Protein AF-Q2B0D6-F1 (afdb_monomer)

pLDDT: mean 76.91, std 17.43, range [38.09, 95.06]

Solvent-accessible surface area (backbone atoms only — not comparable to full-atom values): 7795 Å² total; per-residue (Å²): 135,72,40,29,20,39,58,92,59,74,46,76,55,55,22,33,75,78,46,76,46,78,56,98,91,40,51,38,30,35,32,33,37,69,88,46,102,44,78,48,76,42,52,53,88,41,54,42,80,56,52,73,69,58,50,53,51,52,54,52,52,51,52,52,52,52,52,52,52,50,51,52,53,54,49,52,55,50,53,54,50,52,50,52,53,52,59,53,66,76,56,80,86,76,94,70,90,69,83,75,69,76,82,82,85,76,85,82,79,84,51,76,71,58,46,62,69,50,44,62,62,52,49,70,73,57,76,122

Mean predicted aligned error: 11.98 Å

Radius of gyration: 21.97 Å; Cα contacts (8 Å, |Δi|>4): 108; chains: 1; bounding box: 49×28×62 Å

Foldseek 3Di:
DWWKAFVVVVRLFIWDFPDWDADPNWIKTWTQTQQDRDIDIDTPVRIDTDDPVNVVVSVVVVVVVVVVVVVVVVVVVVVVVVVVVVVQVVDDDDPDPDPCPPDDDDPPPDDVSNCVNCVVVVVVVVPD

Nearest PDB structures (foldseek):
  5dma-assembly1_A  TM=6.898E-01  e=2.573E-01  Geobacillus stearothermophilus
  7tb5-assembly1_A-2  TM=7.052E-01  e=7.129E-01  Pseudomonas aeruginosa
  7qfz-assembly1_A  TM=6.402E-01  e=1.554E+00  Escherichia fergusonii ATCC 35469
  9c5g-assembly1_A  TM=7.021E-01  e=2.510E+00  Rhizobium leguminosarum
  7tb6-assembly1_A-2  TM=6.888E-01  e=4.055E+00  Stenotrophomonas maltophilia

Secondary structure (DSSP, 8-state):
--EEEEGGGTT-S-EEEEEEEEETTEEEEEEEESSS--EEEEEGGGEEEPPHHHHHHHHHHHHHHHHHHHHHHHHHHHHHHHHHHHHHHSS------------------S-HHHHHHHHHHHHHTT--

Sequence (128 aa):
MDIVGRVSYNCDIMFRVIDIREEEGRKLAVLYGEDIRLIADAPYEDLIVINQSERMKMSRQYQSLEEQSYNLFRQDVSLLKQKQEYEATGAYSKPFNYFQIPGRVLHLDGDPSYLKNAFPYMRRSVSR

Structure (mmCIF, N/CA/C/O backbone):
data_AF-Q2B0D6-F1
#
_entry.id   AF-Q2B0D6-F1
#
loop_
_atom_site.group_PDB
_atom_site.id
_atom_site.type_symbol
_atom_site.label_atom_id
_atom_site.label_alt_id
_atom_site.label_comp_id
_atom_site.label_asym_id
_atom_site.label_entity_id
_atom_site.label_seq_id
_atom_site.pdbx_PDB_ins_code
_atom_site.Cartn_x
_atom_site.Cartn_y
_atom_site.Cartn_z
_atom_site.occupancy
_atom_site.B_iso_or_equiv
_atom_site.auth_seq_id
_atom_site.auth_comp_id
_atom_site.auth_asym_id
_atom_site.auth_atom_id
_atom_site.pdbx_PDB_model_num
ATOM 1 N N . MET A 1 1 ? -13.035 9.209 4.526 1.00 64.31 1 MET A N 1
ATOM 2 C CA . MET A 1 1 ? -12.883 7.757 4.734 1.00 64.31 1 MET A CA 1
ATOM 3 C C . MET A 1 1 ? -11.602 7.539 5.497 1.00 64.31 1 MET A C 1
ATOM 5 O O . MET A 1 1 ? -10.579 8.117 5.126 1.00 64.31 1 MET A O 1
ATOM 9 N N . ASP A 1 2 ? -11.696 6.771 6.570 1.00 82.81 2 ASP A N 1
ATOM 10 C CA . ASP A 1 2 ? -10.548 6.432 7.398 1.00 82.81 2 ASP A CA 1
ATOM 11 C C . ASP A 1 2 ? -9.720 5.358 6.695 1.00 82.81 2 ASP A C 1
ATOM 13 O O . ASP A 1 2 ? -10.264 4.446 6.071 1.00 82.81 2 ASP A O 1
ATOM 17 N N . ILE A 1 3 ? -8.400 5.525 6.747 1.00 90.81 3 ILE A N 1
ATOM 18 C CA . ILE A 1 3 ? -7.439 4.567 6.204 1.00 90.81 3 ILE A CA 1
ATOM 19 C C . ILE A 1 3 ? -6.857 3.813 7.384 1.00 90.81 3 ILE A C 1
ATOM 21 O O . ILE A 1 3 ? -6.464 4.428 8.378 1.00 90.81 3 ILE A O 1
ATOM 25 N N . VAL A 1 4 ? -6.805 2.496 7.263 1.00 93.69 4 VAL A N 1
ATOM 26 C CA . VAL A 1 4 ? -6.307 1.603 8.303 1.00 93.69 4 VAL A CA 1
ATOM 27 C C . VAL A 1 4 ? -5.112 0.805 7.799 1.00 93.69 4 VAL A C 1
ATOM 29 O O . VAL A 1 4 ? -4.987 0.537 6.605 1.00 93.69 4 VAL A O 1
ATOM 32 N N . GLY A 1 5 ? -4.226 0.446 8.718 1.00 93.62 5 GLY A N 1
ATOM 33 C CA . GLY A 1 5 ? -3.143 -0.507 8.503 1.00 93.62 5 GLY A CA 1
ATOM 34 C C . GLY A 1 5 ? -3.345 -1.735 9.382 1.00 93.62 5 GLY A C 1
ATOM 35 O O . GLY A 1 5 ? -4.040 -1.667 10.397 1.00 93.62 5 GLY A O 1
ATOM 36 N N . ARG A 1 6 ? -2.731 -2.852 8.991 1.00 95.06 6 ARG A N 1
ATOM 37 C CA . ARG A 1 6 ? -2.717 -4.081 9.790 1.00 95.06 6 ARG A CA 1
ATOM 38 C C . ARG A 1 6 ? -1.459 -4.145 10.640 1.00 95.06 6 ARG A C 1
ATOM 40 O O . ARG A 1 6 ? -0.352 -4.121 10.099 1.00 95.06 6 ARG A O 1
ATOM 47 N N . VAL A 1 7 ? -1.610 -4.266 11.953 1.00 93.94 7 VAL A N 1
ATOM 48 C CA . VAL A 1 7 ? -0.475 -4.333 12.887 1.00 93.94 7 VAL A CA 1
ATOM 49 C C . VAL A 1 7 ? 0.335 -5.611 12.667 1.00 93.94 7 VAL A C 1
ATOM 51 O O . VAL A 1 7 ? 1.563 -5.553 12.643 1.00 93.94 7 VAL A O 1
ATOM 54 N N . SER A 1 8 ? -0.334 -6.733 12.391 1.00 93.44 8 SER A N 1
ATOM 55 C CA . SER A 1 8 ? 0.298 -8.030 12.098 1.00 93.44 8 SER A CA 1
ATOM 56 C C . SER A 1 8 ? 1.224 -8.001 10.875 1.00 93.44 8 SER A C 1
ATOM 58 O O . SER A 1 8 ? 2.128 -8.825 10.775 1.00 93.44 8 SER A O 1
ATOM 60 N N . TYR A 1 9 ? 1.023 -7.037 9.971 1.00 91.12 9 TYR A N 1
ATOM 61 C CA . TYR A 1 9 ? 1.849 -6.804 8.779 1.00 91.12 9 TYR A CA 1
ATOM 62 C C . TYR A 1 9 ? 2.608 -5.477 8.857 1.00 91.12 9 TYR A C 1
ATOM 64 O O . TYR A 1 9 ? 3.006 -4.900 7.850 1.00 91.12 9 TYR A O 1
ATOM 72 N N . ASN A 1 10 ? 2.825 -4.972 10.073 1.00 90.25 10 ASN A N 1
ATOM 73 C CA . ASN A 1 10 ? 3.640 -3.790 10.322 1.00 90.25 10 ASN A CA 1
ATOM 74 C C . ASN A 1 10 ? 3.135 -2.514 9.611 1.00 90.25 10 ASN A C 1
ATOM 76 O O . ASN A 1 10 ? 3.915 -1.592 9.369 1.00 90.25 10 ASN A O 1
ATOM 80 N N . CYS A 1 11 ? 1.833 -2.467 9.299 1.00 89.56 11 CYS A N 1
ATOM 81 C CA . CYS A 1 11 ? 1.172 -1.412 8.526 1.00 89.56 11 CYS A CA 1
ATOM 82 C C . CYS A 1 11 ? 1.837 -1.146 7.169 1.00 89.56 11 CYS A C 1
ATOM 84 O O . CYS A 1 11 ? 1.913 -0.000 6.734 1.00 89.56 11 CYS A O 1
ATOM 86 N N . ASP A 1 12 ? 2.328 -2.195 6.512 1.00 87.19 12 ASP A N 1
ATOM 87 C CA . ASP A 1 12 ? 2.946 -2.120 5.191 1.00 87.19 12 ASP A CA 1
ATOM 88 C C . ASP A 1 12 ? 1.990 -1.563 4.124 1.00 87.19 12 ASP A C 1
ATOM 90 O O . ASP A 1 12 ? 2.375 -0.716 3.315 1.00 87.19 12 ASP A O 1
ATOM 94 N N . ILE A 1 13 ? 0.729 -1.988 4.156 1.00 89.62 13 ILE A N 1
ATOM 95 C CA . ILE A 1 13 ? -0.297 -1.647 3.175 1.00 89.62 13 ILE A CA 1
ATOM 96 C C . ILE A 1 13 ? -1.393 -0.806 3.834 1.00 89.62 13 ILE A C 1
ATOM 98 O O . ILE A 1 13 ? -1.880 -1.097 4.929 1.00 89.62 13 ILE A O 1
ATOM 102 N N . MET A 1 14 ? -1.807 0.240 3.120 1.00 92.00 14 MET A N 1
ATOM 103 C CA . MET A 1 14 ? -2.944 1.080 3.481 1.00 92.00 14 MET A CA 1
ATOM 104 C C . MET A 1 14 ? -4.240 0.480 2.933 1.00 92.00 14 MET A C 1
ATOM 106 O O . MET A 1 14 ? -4.344 0.203 1.736 1.00 92.00 14 MET A O 1
ATOM 110 N N . PHE A 1 15 ? -5.240 0.333 3.797 1.00 94.06 15 PHE A N 1
ATOM 111 C CA . PHE A 1 15 ? -6.540 -0.228 3.457 1.00 94.06 15 PHE A CA 1
ATOM 112 C C . PHE A 1 15 ? -7.688 0.743 3.749 1.00 94.06 15 PHE A C 1
ATOM 114 O O . PHE A 1 15 ? -7.646 1.535 4.692 1.00 94.06 15 PHE A O 1
ATOM 121 N N . ARG A 1 16 ? -8.762 0.614 2.972 1.00 92.88 16 ARG A N 1
ATOM 122 C CA . ARG A 1 16 ? -10.107 1.098 3.288 1.00 92.88 16 ARG A CA 1
ATOM 123 C C . ARG A 1 16 ? -10.932 -0.050 3.848 1.00 92.88 16 ARG A C 1
ATOM 125 O O . ARG A 1 16 ? -10.941 -1.140 3.282 1.00 92.88 16 ARG A O 1
ATOM 132 N N . VAL A 1 17 ? -11.662 0.207 4.926 1.00 93.44 17 VAL A N 1
ATOM 133 C CA . VAL A 1 17 ? -12.646 -0.752 5.441 1.00 93.44 17 VAL A CA 1
ATOM 134 C C . VAL A 1 17 ? -13.880 -0.702 4.543 1.00 93.44 17 VAL A C 1
ATOM 136 O O . VAL A 1 17 ? -14.472 0.365 4.379 1.00 93.44 17 VAL A O 1
ATOM 139 N N . ILE A 1 18 ? -14.242 -1.837 3.945 1.00 92.50 18 ILE A N 1
ATOM 140 C CA . ILE A 1 18 ? -15.412 -1.949 3.058 1.00 92.50 18 ILE A CA 1
ATOM 141 C C . ILE A 1 18 ? -16.607 -2.615 3.737 1.00 92.50 18 ILE A C 1
ATOM 143 O O . ILE A 1 18 ? -17.742 -2.331 3.367 1.00 92.50 18 ILE A O 1
ATOM 147 N N . ASP A 1 19 ? -16.361 -3.475 4.723 1.00 92.12 19 ASP A N 1
ATOM 148 C CA . ASP A 1 19 ? -17.399 -4.185 5.466 1.00 92.12 19 ASP A CA 1
ATOM 149 C C . ASP A 1 19 ? -16.866 -4.580 6.851 1.00 92.12 19 ASP A C 1
ATOM 151 O O . ASP A 1 19 ? -15.658 -4.764 7.026 1.00 92.12 19 ASP A O 1
ATOM 155 N N . ILE A 1 20 ? -17.751 -4.709 7.836 1.00 92.56 20 ILE A N 1
ATOM 156 C CA . ILE A 1 20 ? -17.425 -5.254 9.160 1.00 92.56 20 ILE A CA 1
ATOM 157 C C . ILE A 1 20 ? -18.512 -6.260 9.513 1.00 92.56 20 ILE A C 1
ATOM 159 O O . ILE A 1 20 ? -19.679 -5.908 9.669 1.00 92.56 20 ILE A O 1
ATOM 163 N N . ARG A 1 21 ? -18.101 -7.515 9.663 1.00 92.94 21 ARG A N 1
ATOM 164 C CA . ARG A 1 21 ? -18.954 -8.648 10.004 1.00 92.94 21 ARG A CA 1
ATOM 165 C C . ARG A 1 21 ? -18.747 -9.029 11.456 1.00 92.94 21 ARG A C 1
ATOM 167 O O . ARG A 1 21 ? -17.662 -8.853 12.008 1.00 92.94 21 ARG A O 1
ATOM 174 N N . GLU A 1 22 ? -19.788 -9.566 12.067 1.00 92.75 22 GLU A N 1
ATOM 175 C CA . GLU A 1 22 ? -19.738 -10.087 13.425 1.00 92.75 22 GLU A CA 1
ATOM 176 C C . GLU A 1 22 ? -20.079 -11.575 13.378 1.00 92.75 22 GLU A C 1
ATOM 178 O O . GLU A 1 22 ? -21.208 -11.950 13.067 1.00 92.75 22 GLU A O 1
ATOM 183 N N . GLU A 1 23 ? -19.084 -12.420 13.641 1.00 85.19 23 GLU A N 1
ATOM 184 C CA . GLU A 1 23 ? -19.233 -13.874 13.716 1.00 85.19 23 GLU A CA 1
ATOM 185 C C . GLU A 1 23 ? -18.819 -14.336 15.112 1.00 85.19 23 GLU A C 1
ATOM 187 O O . GLU A 1 23 ? -17.742 -13.993 15.597 1.00 85.19 23 GLU A O 1
ATOM 192 N N . GLU A 1 24 ? -19.703 -15.080 15.785 1.00 82.00 24 GLU A N 1
ATOM 193 C CA . GLU A 1 24 ? -19.445 -15.677 17.107 1.00 82.00 24 GLU A CA 1
ATOM 194 C C . GLU A 1 24 ? -18.925 -14.677 18.169 1.00 82.00 24 GLU A C 1
ATOM 196 O O . GLU A 1 24 ? -18.125 -15.015 19.040 1.00 82.00 24 GLU A O 1
ATOM 201 N N . GLY A 1 25 ? -19.375 -13.417 18.100 1.00 84.31 25 GLY A N 1
ATOM 202 C CA . GLY A 1 25 ? -18.965 -12.343 19.015 1.00 84.31 25 GLY A CA 1
ATOM 203 C C . GLY A 1 25 ? -17.605 -11.708 18.699 1.00 84.31 25 GLY A C 1
ATOM 204 O O . GLY A 1 25 ? -17.127 -10.875 19.471 1.00 84.31 25 GLY A O 1
ATOM 205 N N . ARG A 1 26 ? -16.973 -12.066 17.574 1.00 88.31 26 ARG A N 1
ATOM 206 C CA . ARG A 1 26 ? -15.749 -11.434 17.065 1.00 88.31 26 ARG A CA 1
ATOM 207 C C . ARG A 1 26 ? -16.058 -10.580 15.843 1.00 88.31 26 ARG A C 1
ATOM 209 O O . ARG A 1 26 ? -16.776 -10.994 14.936 1.00 88.31 26 ARG A O 1
ATOM 216 N N . LYS A 1 27 ? -15.477 -9.380 15.810 1.00 92.69 27 LYS A N 1
ATOM 217 C CA . LYS A 1 27 ? -15.600 -8.456 14.678 1.00 92.69 27 LYS A CA 1
ATOM 218 C C . LYS A 1 27 ? -14.498 -8.727 13.662 1.00 92.69 27 LYS A C 1
ATOM 220 O O . LYS A 1 27 ? -13.316 -8.562 13.970 1.00 92.69 27 LYS A O 1
ATOM 225 N N . LEU A 1 28 ? -14.898 -9.099 12.454 1.00 93.50 28 LEU A N 1
ATOM 226 C CA . LEU A 1 28 ? -14.027 -9.313 11.308 1.00 93.50 28 LEU A CA 1
ATOM 227 C C . LEU A 1 28 ? -14.254 -8.184 10.298 1.00 93.50 28 LEU A C 1
ATOM 229 O O . LEU A 1 28 ? -15.374 -7.955 9.850 1.00 93.50 28 LEU A O 1
ATOM 233 N N . ALA A 1 29 ? -13.205 -7.465 9.935 1.00 93.94 29 ALA A N 1
ATOM 234 C CA . ALA A 1 29 ? -13.258 -6.407 8.942 1.00 93.94 29 ALA A CA 1
ATOM 235 C C . ALA A 1 29 ? -12.819 -6.934 7.577 1.00 93.94 29 ALA A C 1
ATOM 237 O O . ALA A 1 29 ? -11.806 -7.625 7.467 1.00 93.94 29 ALA A O 1
ATOM 238 N N . VAL A 1 30 ? -13.548 -6.551 6.534 1.00 93.75 30 VAL A N 1
ATOM 239 C CA . VAL A 1 30 ? -13.129 -6.733 5.147 1.00 93.75 30 VAL A CA 1
ATOM 240 C C . VAL A 1 30 ? -12.476 -5.438 4.677 1.00 93.75 30 VAL A C 1
ATOM 242 O O . VAL A 1 30 ? -13.035 -4.342 4.796 1.00 93.75 30 VAL A O 1
ATOM 245 N N . LEU A 1 31 ? -11.270 -5.578 4.151 1.00 94.31 31 LEU A N 1
ATOM 246 C CA . LEU A 1 31 ? -10.353 -4.514 3.790 1.00 94.31 31 LEU A CA 1
ATOM 247 C C . LEU A 1 31 ? -10.110 -4.512 2.285 1.00 94.31 31 LEU A C 1
ATOM 249 O O . LEU A 1 31 ? -9.947 -5.563 1.663 1.00 94.31 31 LEU A O 1
ATOM 253 N N . TYR A 1 32 ? -10.012 -3.315 1.723 1.00 93.06 32 TYR A N 1
ATOM 254 C CA . TYR A 1 32 ? -9.659 -3.079 0.331 1.00 93.06 32 TYR A CA 1
ATOM 255 C C . TYR A 1 32 ? -8.406 -2.217 0.256 1.00 93.06 32 TYR A C 1
ATOM 257 O O . TYR A 1 32 ? -8.352 -1.163 0.889 1.00 93.06 32 TYR A O 1
ATOM 265 N N . GLY A 1 33 ? -7.392 -2.650 -0.487 1.00 91.06 33 GLY A N 1
ATOM 266 C CA . GLY A 1 33 ? -6.153 -1.895 -0.649 1.00 91.06 33 GLY A CA 1
ATOM 267 C C . GLY A 1 33 ? -6.419 -0.525 -1.274 1.00 91.06 33 GLY A C 1
ATOM 268 O O . GLY A 1 33 ? -7.116 -0.419 -2.284 1.00 91.06 33 GLY A O 1
ATOM 269 N N . GLU A 1 34 ? -5.874 0.531 -0.668 1.00 87.50 34 GLU A N 1
ATOM 270 C CA . GLU A 1 34 ? -6.061 1.908 -1.143 1.00 87.50 34 GLU A CA 1
ATOM 271 C C . GLU A 1 34 ? -5.476 2.085 -2.545 1.00 87.50 34 GLU A C 1
ATOM 273 O O . GLU A 1 34 ? -6.175 2.521 -3.458 1.00 87.50 34 GLU A O 1
ATOM 278 N N . ASP A 1 35 ? -4.217 1.671 -2.703 1.00 81.62 35 ASP A N 1
ATOM 279 C CA . ASP A 1 35 ? -3.425 1.867 -3.918 1.00 81.62 35 ASP A CA 1
ATOM 280 C C . ASP A 1 35 ? -3.129 0.562 -4.673 1.00 81.62 35 ASP A C 1
ATOM 282 O O . ASP A 1 35 ? -2.601 0.596 -5.786 1.00 81.62 35 ASP A O 1
ATOM 286 N N . ILE A 1 36 ? -3.489 -0.590 -4.094 1.00 81.12 36 ILE A N 1
ATOM 287 C CA . ILE A 1 36 ? -3.240 -1.925 -4.659 1.00 81.12 36 ILE A CA 1
ATOM 288 C C . ILE A 1 36 ? -4.513 -2.770 -4.709 1.00 81.12 36 ILE A C 1
ATOM 290 O O . ILE A 1 36 ? -5.378 -2.655 -3.840 1.00 81.12 36 ILE A O 1
ATOM 294 N N . ARG A 1 37 ? -4.641 -3.611 -5.744 1.00 85.25 37 ARG A N 1
ATOM 295 C CA . ARG A 1 37 ? -5.803 -4.488 -5.950 1.00 85.25 37 ARG A CA 1
ATOM 296 C C . ARG A 1 37 ? -5.710 -5.699 -5.038 1.00 85.25 37 ARG A C 1
ATOM 298 O O . ARG A 1 37 ? -5.396 -6.803 -5.472 1.00 85.25 37 ARG A O 1
ATOM 305 N N . LEU A 1 38 ? -5.944 -5.448 -3.759 1.00 88.69 38 LEU A N 1
ATOM 306 C CA . LEU A 1 38 ? -5.867 -6.432 -2.697 1.00 88.69 38 LEU A CA 1
ATOM 307 C C . LEU A 1 38 ? -7.144 -6.373 -1.866 1.00 88.69 38 LEU A C 1
ATOM 309 O O . LEU A 1 38 ? -7.552 -5.301 -1.426 1.00 88.69 38 LEU A O 1
ATOM 313 N N . ILE A 1 39 ? -7.743 -7.538 -1.639 1.00 91.81 39 ILE A N 1
ATOM 314 C CA . ILE A 1 39 ? -8.813 -7.725 -0.662 1.00 91.81 39 ILE A CA 1
ATOM 315 C C . ILE A 1 39 ? -8.237 -8.585 0.452 1.00 91.81 39 ILE A C 1
ATOM 317 O O . ILE A 1 39 ? -7.588 -9.593 0.174 1.00 91.81 39 ILE A O 1
ATOM 321 N N . ALA A 1 40 ? -8.460 -8.176 1.693 1.00 91.94 40 ALA A N 1
ATOM 322 C CA . ALA A 1 40 ? -8.025 -8.919 2.864 1.00 91.94 40 ALA A CA 1
ATOM 323 C C . ALA A 1 40 ? -9.107 -8.877 3.938 1.00 91.94 40 ALA A C 1
ATOM 325 O O . ALA A 1 40 ? -9.831 -7.895 4.061 1.00 91.94 40 ALA A O 1
ATOM 326 N N . ASP A 1 41 ? -9.195 -9.922 4.736 1.00 92.56 41 ASP A N 1
ATOM 327 C CA . ASP A 1 41 ? -9.928 -9.935 5.989 1.00 92.56 41 ASP A CA 1
ATOM 328 C C . ASP A 1 41 ? -8.956 -9.787 7.167 1.00 92.56 41 ASP A C 1
ATOM 330 O O . ASP A 1 41 ? -7.790 -10.196 7.111 1.00 92.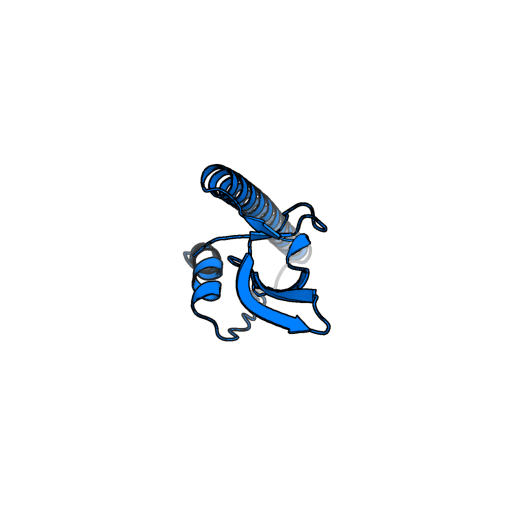56 41 ASP A O 1
ATOM 334 N N . ALA A 1 42 ? -9.417 -9.141 8.234 1.00 93.56 42 ALA A N 1
ATOM 335 C CA . ALA A 1 42 ? -8.639 -8.984 9.453 1.00 93.56 42 ALA A CA 1
ATOM 336 C C . ALA A 1 42 ? -9.552 -8.860 10.679 1.00 93.56 42 ALA A C 1
ATOM 338 O O . ALA A 1 42 ? -10.622 -8.252 10.588 1.00 93.56 42 ALA A O 1
ATOM 339 N N . PRO A 1 43 ? -9.135 -9.368 11.851 1.00 94.12 43 PRO A N 1
ATOM 340 C CA . PRO A 1 43 ? -9.792 -9.035 13.107 1.00 94.12 43 PRO A CA 1
ATOM 341 C C . PRO A 1 43 ? -9.794 -7.519 13.318 1.00 94.12 43 PRO A C 1
ATOM 343 O O . PRO A 1 43 ? -8.805 -6.851 13.022 1.00 94.12 43 PRO A O 1
ATOM 346 N N . TYR A 1 44 ? -10.870 -6.972 13.881 1.00 91.50 44 TYR A N 1
ATOM 347 C CA . TYR A 1 44 ? -10.961 -5.533 14.158 1.00 91.50 44 TYR A CA 1
ATOM 348 C C . TYR A 1 44 ? -9.808 -5.025 15.047 1.00 91.50 44 TYR A C 1
ATOM 350 O O . TYR A 1 44 ? -9.341 -3.903 14.888 1.00 91.50 44 TYR A O 1
ATOM 358 N N . GLU A 1 45 ? -9.319 -5.875 15.949 1.00 92.75 45 GLU A N 1
ATOM 359 C CA . GLU A 1 45 ? -8.199 -5.607 16.862 1.00 92.75 45 GLU A CA 1
ATOM 360 C C . GLU A 1 45 ? -6.839 -5.481 16.149 1.00 92.75 45 GLU A C 1
ATOM 362 O O . GLU A 1 45 ? -5.926 -4.858 16.685 1.00 92.75 45 GLU A O 1
ATOM 367 N N . ASP A 1 46 ? -6.702 -6.041 14.941 1.00 93.94 46 ASP A N 1
ATOM 368 C CA . ASP A 1 46 ? -5.490 -5.950 14.110 1.00 93.94 46 ASP A CA 1
ATOM 369 C C . ASP A 1 46 ? -5.402 -4.609 13.359 1.00 93.94 46 ASP A C 1
ATOM 371 O O . ASP A 1 46 ? -4.392 -4.313 12.720 1.00 93.94 46 ASP A O 1
ATOM 375 N N . LEU A 1 47 ? -6.458 -3.789 13.406 1.00 93.38 47 LEU A N 1
ATOM 376 C CA . LEU A 1 47 ? -6.553 -2.554 12.637 1.00 93.38 47 LEU A CA 1
ATOM 377 C C . LEU A 1 47 ? -6.138 -1.338 13.452 1.00 93.38 47 LEU A C 1
ATOM 379 O O . LEU A 1 47 ? -6.667 -1.067 14.529 1.00 93.38 47 LEU A O 1
ATOM 383 N N . ILE A 1 48 ? -5.256 -0.531 12.867 1.00 94.25 48 ILE A N 1
ATOM 384 C CA . ILE A 1 48 ? -4.894 0.785 13.389 1.00 94.25 48 ILE A CA 1
ATOM 385 C C . ILE A 1 48 ? -5.237 1.869 12.374 1.00 94.25 48 ILE A C 1
ATOM 387 O O . ILE A 1 48 ? -4.954 1.742 11.184 1.00 94.25 48 ILE A O 1
ATOM 391 N N . VAL A 1 49 ? -5.845 2.959 12.843 1.00 93.31 49 VAL A N 1
ATOM 392 C CA . VAL A 1 49 ? -6.148 4.115 11.993 1.00 93.31 49 VAL A CA 1
ATOM 393 C C . VAL A 1 49 ? -4.856 4.868 11.687 1.00 93.31 49 VAL A C 1
ATOM 395 O O . VAL A 1 49 ? -4.152 5.325 12.589 1.00 93.31 49 VAL A O 1
ATOM 398 N N . ILE A 1 50 ? -4.563 5.035 10.400 1.00 90.75 50 ILE A N 1
ATOM 399 C CA . ILE A 1 50 ? -3.393 5.770 9.927 1.00 90.75 50 ILE A CA 1
ATOM 400 C C . ILE A 1 50 ? -3.742 7.256 9.852 1.00 90.75 50 ILE A C 1
ATOM 402 O O . ILE A 1 50 ? -4.605 7.690 9.080 1.00 90.75 50 ILE A O 1
ATOM 406 N N . ASN A 1 51 ? -3.039 8.054 10.657 1.00 91.38 51 ASN A N 1
ATOM 407 C CA . ASN A 1 51 ? -3.187 9.504 10.659 1.00 91.38 51 ASN A CA 1
ATOM 408 C C . ASN A 1 51 ? -2.656 10.133 9.352 1.00 91.38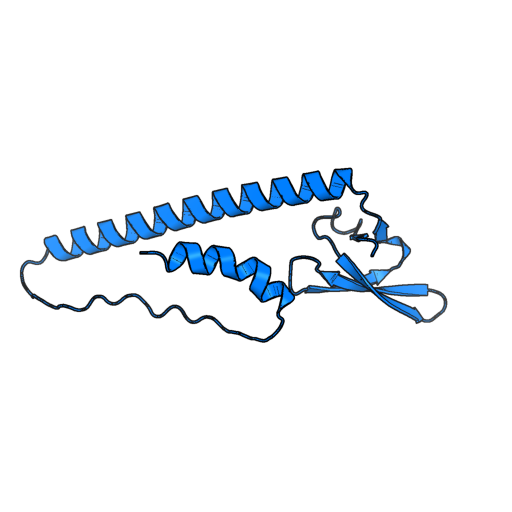 51 ASN A C 1
ATOM 410 O O . ASN A 1 51 ? -1.947 9.511 8.557 1.00 91.38 51 ASN A O 1
ATOM 414 N N . GLN A 1 52 ? -2.986 11.402 9.120 1.00 87.88 52 GLN A N 1
ATOM 415 C CA . GLN A 1 52 ? -2.637 12.070 7.865 1.00 87.88 52 GLN A CA 1
ATOM 416 C C . GLN A 1 52 ? -1.124 12.274 7.670 1.00 87.88 52 GLN 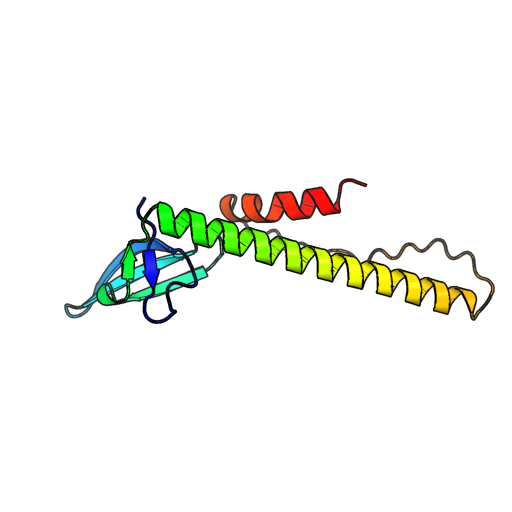A C 1
ATOM 418 O O . GLN A 1 52 ? -0.639 12.214 6.539 1.00 87.88 52 GLN A O 1
ATOM 423 N N . SER A 1 53 ? -0.373 12.474 8.755 1.00 88.25 53 SER A N 1
ATOM 424 C CA . SER A 1 53 ? 1.083 12.646 8.714 1.00 88.25 53 SER A CA 1
ATOM 425 C C . SER A 1 53 ? 1.799 11.358 8.300 1.00 88.25 53 SER A C 1
ATOM 427 O O . SER A 1 53 ? 2.662 11.390 7.424 1.00 88.25 53 SER A O 1
ATOM 429 N N . GLU A 1 54 ? 1.412 10.222 8.879 1.00 86.50 54 GLU A N 1
ATOM 430 C CA . GLU A 1 54 ? 1.948 8.898 8.548 1.00 86.50 54 GLU A CA 1
ATOM 431 C C . GLU A 1 54 ? 1.562 8.492 7.126 1.00 86.50 54 GLU A C 1
ATOM 433 O O . GLU A 1 54 ? 2.423 8.060 6.361 1.00 86.50 54 GLU A O 1
ATOM 438 N N . ARG A 1 55 ? 0.319 8.772 6.705 1.00 86.94 55 ARG A N 1
ATOM 439 C CA . ARG A 1 55 ? -0.109 8.579 5.310 1.00 86.94 55 ARG A CA 1
ATOM 440 C C . ARG A 1 55 ? 0.807 9.313 4.329 1.00 86.94 55 ARG A C 1
ATOM 442 O O . ARG A 1 55 ? 1.218 8.751 3.316 1.00 86.94 55 ARG A O 1
ATOM 449 N N . MET A 1 56 ? 1.146 10.570 4.624 1.00 87.19 56 MET A N 1
ATOM 450 C CA . MET A 1 56 ? 2.024 11.362 3.761 1.00 87.19 56 MET A CA 1
ATOM 451 C C . MET A 1 56 ? 3.456 10.809 3.733 1.00 87.19 56 MET A C 1
ATOM 453 O O . MET A 1 56 ? 4.083 10.811 2.673 1.00 87.19 56 MET A O 1
ATOM 457 N N . LYS A 1 57 ? 3.975 10.318 4.865 1.00 89.06 57 LYS A N 1
ATOM 458 C CA . LYS A 1 57 ? 5.294 9.666 4.924 1.00 89.06 57 LYS A CA 1
ATOM 459 C C . LYS A 1 57 ? 5.324 8.387 4.094 1.00 89.06 57 LYS A C 1
ATOM 461 O O . LYS A 1 57 ? 6.195 8.266 3.236 1.00 89.06 57 LYS A O 1
ATOM 466 N N . MET A 1 58 ? 4.359 7.491 4.301 1.00 84.56 58 MET A N 1
ATOM 467 C CA . MET A 1 58 ? 4.256 6.237 3.553 1.00 84.56 58 MET A CA 1
ATOM 468 C C . MET A 1 58 ? 4.135 6.504 2.054 1.00 84.56 58 MET A C 1
ATOM 470 O O . MET A 1 58 ? 4.896 5.947 1.271 1.00 84.56 58 MET A O 1
ATOM 474 N N . SER A 1 59 ? 3.258 7.427 1.646 1.00 85.88 59 SER A N 1
ATOM 475 C CA . SER A 1 59 ? 3.087 7.778 0.232 1.00 85.88 59 SER A CA 1
ATOM 476 C C . SER A 1 59 ? 4.389 8.279 -0.412 1.00 85.88 59 SER A C 1
ATOM 478 O O . SER A 1 59 ? 4.728 7.867 -1.520 1.00 85.88 59 SER A O 1
ATOM 480 N N . ARG A 1 60 ? 5.178 9.101 0.296 1.00 88.31 60 ARG A N 1
ATOM 481 C CA . ARG A 1 60 ? 6.498 9.552 -0.188 1.00 88.31 60 ARG A CA 1
ATOM 482 C C . ARG A 1 60 ? 7.509 8.411 -0.297 1.00 88.31 60 ARG A C 1
ATOM 484 O O . ARG A 1 60 ? 8.291 8.387 -1.244 1.00 88.31 60 ARG A O 1
ATOM 491 N N . GLN A 1 61 ? 7.516 7.489 0.664 1.00 87.75 61 GLN A N 1
ATOM 492 C CA . GLN A 1 61 ? 8.394 6.316 0.624 1.00 87.75 61 GLN A CA 1
ATOM 493 C C . GLN A 1 61 ? 8.057 5.421 -0.567 1.00 87.75 61 GLN A C 1
ATOM 495 O O . GLN A 1 61 ? 8.960 5.054 -1.316 1.00 87.75 61 GLN A O 1
ATOM 500 N N . TYR A 1 62 ? 6.769 5.152 -0.787 1.00 85.81 62 TYR A N 1
ATOM 501 C CA . TYR A 1 62 ? 6.293 4.405 -1.947 1.00 85.81 62 TYR A CA 1
ATOM 502 C C . TYR A 1 62 ? 6.709 5.068 -3.262 1.00 85.81 62 TYR A C 1
ATOM 504 O O . TYR A 1 62 ? 7.331 4.410 -4.088 1.00 85.81 62 TYR A O 1
ATOM 512 N N . GLN A 1 63 ? 6.490 6.377 -3.421 1.00 86.50 63 GLN A N 1
ATOM 513 C CA . GLN A 1 63 ? 6.914 7.109 -4.625 1.00 86.50 63 GLN A CA 1
ATOM 514 C C . GLN A 1 63 ? 8.426 7.018 -4.877 1.00 86.50 63 GLN A C 1
ATOM 516 O O . GLN A 1 63 ? 8.857 6.837 -6.014 1.00 86.50 63 GLN A O 1
ATOM 521 N N . SER A 1 64 ? 9.240 7.118 -3.821 1.00 89.06 64 SER A N 1
ATOM 522 C CA . SER A 1 64 ? 10.699 6.980 -3.928 1.00 89.06 64 SER A CA 1
ATOM 523 C C . SER A 1 64 ? 11.1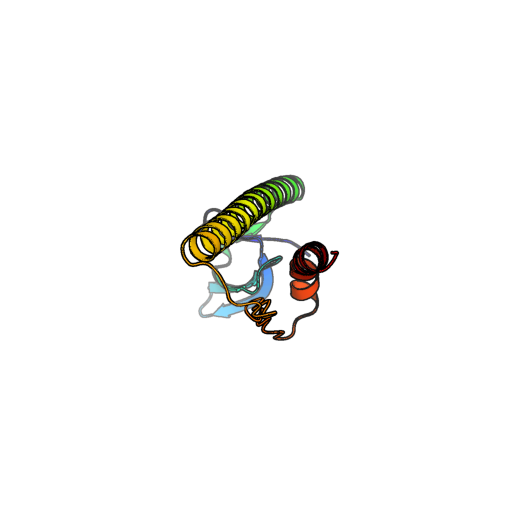10 5.573 -4.374 1.00 89.06 64 SER A C 1
ATOM 525 O O . SER A 1 64 ? 11.958 5.422 -5.254 1.00 89.06 64 SER A O 1
ATOM 527 N N . LEU A 1 65 ? 10.488 4.532 -3.811 1.00 87.44 65 LEU A N 1
ATOM 528 C CA . LEU A 1 65 ? 10.736 3.141 -4.205 1.00 87.44 65 LEU A CA 1
ATOM 529 C C . LEU A 1 65 ? 10.294 2.869 -5.648 1.00 87.44 65 LEU A C 1
ATOM 531 O O . LEU A 1 65 ? 11.023 2.222 -6.401 1.00 87.44 65 LEU A O 1
ATOM 535 N N . GLU A 1 66 ? 9.136 3.392 -6.053 1.00 85.56 66 GLU A N 1
ATOM 536 C CA . GLU A 1 66 ? 8.648 3.305 -7.432 1.00 85.56 66 GLU A CA 1
ATOM 537 C C . GLU A 1 66 ? 9.622 3.971 -8.412 1.00 85.56 66 GLU A C 1
ATOM 539 O O . GLU A 1 66 ? 9.944 3.396 -9.454 1.00 85.56 66 GLU A O 1
ATOM 544 N N . GLU 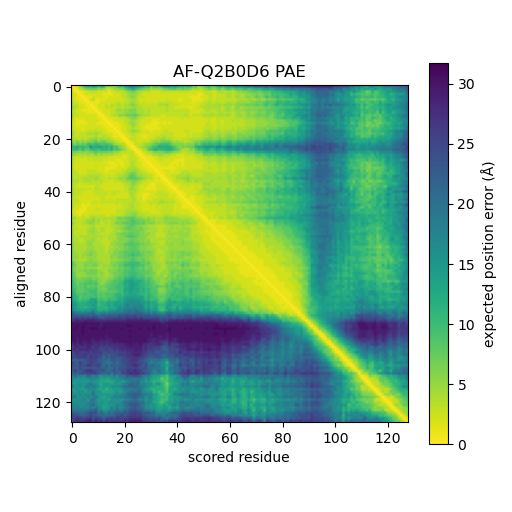A 1 67 ? 10.148 5.150 -8.072 1.00 87.88 67 GLU A N 1
ATOM 545 C CA . GLU A 1 67 ? 11.129 5.852 -8.899 1.00 87.88 67 GLU A CA 1
ATOM 546 C C . GLU A 1 67 ? 12.452 5.082 -9.010 1.00 87.88 67 GLU A C 1
ATOM 548 O O . GLU A 1 67 ? 12.998 4.944 -10.108 1.00 87.88 67 GLU A O 1
ATOM 553 N N . GLN A 1 68 ? 12.950 4.527 -7.903 1.00 90.06 68 GLN A N 1
ATOM 554 C CA . GLN A 1 68 ? 14.151 3.687 -7.907 1.00 90.06 68 GLN A CA 1
ATOM 555 C C . GLN A 1 68 ? 13.965 2.439 -8.776 1.00 90.06 68 GLN A C 1
ATOM 557 O O . GLN A 1 68 ? 14.798 2.167 -9.643 1.00 90.06 68 GLN A O 1
ATOM 562 N N . SER A 1 69 ? 12.850 1.727 -8.600 1.00 87.12 69 SER A N 1
ATOM 563 C CA . SER A 1 69 ? 12.495 0.552 -9.403 1.00 87.12 69 SER A CA 1
ATOM 564 C C . SER A 1 69 ? 12.403 0.892 -10.894 1.00 87.12 69 SER A C 1
ATOM 566 O O . SER A 1 69 ? 12.973 0.201 -11.742 1.00 87.12 69 SER A O 1
ATOM 568 N N . TYR A 1 70 ? 11.772 2.021 -11.228 1.00 84.88 70 TYR A N 1
ATOM 569 C CA . TYR A 1 70 ? 11.681 2.498 -12.604 1.00 84.88 70 TYR A CA 1
ATOM 570 C C . TYR A 1 70 ? 13.058 2.801 -13.212 1.00 84.88 70 TYR A C 1
ATOM 572 O O . TYR A 1 70 ? 13.316 2.447 -14.364 1.00 84.88 70 TYR A O 1
ATOM 580 N N . ASN A 1 71 ? 13.959 3.428 -12.454 1.00 88.25 71 ASN A N 1
ATOM 581 C CA . ASN A 1 71 ? 15.312 3.722 -12.923 1.00 88.25 71 ASN A CA 1
ATOM 582 C C . ASN A 1 71 ? 16.119 2.443 -13.190 1.00 88.25 71 ASN A C 1
ATOM 584 O O . ASN A 1 71 ? 16.772 2.360 -14.233 1.00 88.25 71 ASN A O 1
ATOM 588 N N . LEU A 1 72 ? 16.019 1.437 -12.315 1.00 89.06 72 LEU A N 1
ATOM 589 C CA . LEU A 1 72 ? 16.642 0.122 -12.518 1.00 89.06 72 LEU A CA 1
ATOM 590 C C . LEU A 1 72 ? 16.115 -0.550 -13.792 1.00 89.06 72 LEU A C 1
ATOM 592 O O . LEU A 1 72 ? 16.895 -0.928 -14.663 1.00 89.06 72 LEU A O 1
ATOM 596 N N . PHE A 1 73 ? 14.794 -0.573 -13.983 1.00 84.50 73 PHE A N 1
ATOM 597 C CA . PHE A 1 73 ? 14.192 -1.121 -15.201 1.00 84.50 73 PHE A CA 1
ATOM 598 C C . PHE A 1 73 ? 14.696 -0.420 -16.474 1.00 84.50 73 PHE A C 1
ATOM 600 O O . PHE A 1 73 ? 14.958 -1.052 -17.498 1.00 84.50 73 PHE A O 1
ATOM 607 N N . ARG A 1 74 ? 14.860 0.908 -16.434 1.00 84.00 74 ARG A N 1
ATOM 608 C CA . ARG A 1 74 ? 15.386 1.683 -17.570 1.00 84.00 74 ARG A CA 1
ATOM 609 C C . ARG A 1 74 ? 16.841 1.337 -17.884 1.00 84.00 74 ARG A C 1
ATOM 611 O O . ARG A 1 74 ? 17.194 1.312 -19.066 1.00 84.00 74 ARG A O 1
ATOM 618 N N . GLN A 1 75 ? 17.657 1.084 -16.862 1.00 88.38 75 GLN A N 1
ATOM 619 C CA . GLN A 1 75 ? 19.040 0.633 -17.023 1.00 88.38 75 GLN A CA 1
ATOM 620 C C . GLN A 1 75 ? 19.082 -0.751 -17.676 1.00 88.38 75 GLN A C 1
ATOM 622 O O . GLN A 1 75 ? 19.758 -0.909 -18.694 1.00 88.38 75 GLN A O 1
ATOM 627 N N . ASP A 1 76 ? 18.279 -1.698 -17.187 1.00 83.25 76 ASP A N 1
ATOM 628 C CA . ASP A 1 76 ? 18.188 -3.052 -17.747 1.00 83.25 76 ASP A CA 1
ATOM 629 C C . ASP A 1 76 ? 17.769 -3.034 -19.220 1.00 83.25 76 ASP A C 1
ATOM 631 O O . ASP A 1 76 ? 18.406 -3.662 -20.068 1.00 83.25 76 ASP A O 1
ATOM 635 N N . VAL A 1 77 ? 16.744 -2.246 -19.565 1.00 82.50 77 VAL A N 1
ATOM 636 C CA . VAL A 1 77 ? 16.306 -2.082 -20.960 1.00 82.50 77 VAL A CA 1
ATOM 637 C C . VAL A 1 77 ? 17.422 -1.508 -21.838 1.00 82.50 77 VAL A C 1
ATOM 639 O O . VAL A 1 77 ? 17.567 -1.925 -22.988 1.00 82.50 77 VAL A O 1
ATOM 642 N N . SER A 1 78 ? 18.212 -0.559 -21.330 1.00 85.00 78 SER A N 1
ATOM 643 C CA . SER A 1 78 ? 19.343 0.006 -22.076 1.00 85.00 78 SER A CA 1
ATOM 644 C C . SER A 1 78 ? 20.448 -1.027 -22.305 1.00 85.00 78 SER A C 1
ATOM 646 O O . SER A 1 78 ? 20.964 -1.130 -23.418 1.00 85.00 78 SER A O 1
ATOM 648 N N . LEU A 1 79 ? 20.783 -1.813 -21.279 1.00 86.50 79 LEU A N 1
ATOM 649 C CA . LEU A 1 79 ? 21.790 -2.872 -21.361 1.00 86.50 79 LEU A CA 1
ATOM 650 C C . LEU A 1 79 ? 21.372 -3.977 -22.337 1.00 86.50 79 LEU A C 1
ATOM 652 O O . LEU A 1 79 ? 22.188 -4.430 -23.139 1.00 86.50 79 LEU A O 1
ATOM 656 N N . LEU A 1 80 ? 20.094 -4.370 -22.325 1.00 82.56 80 LEU A N 1
ATOM 657 C CA . LEU A 1 80 ? 19.548 -5.345 -23.271 1.00 82.56 80 LEU A CA 1
ATOM 658 C C . LEU A 1 80 ? 19.669 -4.865 -24.722 1.00 82.56 80 LEU A C 1
ATOM 660 O O . LEU A 1 80 ? 20.078 -5.646 -25.580 1.00 82.56 80 LEU A O 1
ATOM 664 N N . LYS A 1 81 ? 19.375 -3.586 -24.995 1.00 80.88 81 LYS A N 1
ATOM 665 C CA . LYS A 1 81 ? 19.552 -3.000 -26.334 1.00 80.88 81 LYS A CA 1
ATOM 666 C C . LYS A 1 81 ? 21.011 -3.016 -26.775 1.00 80.88 81 LYS A C 1
ATOM 668 O O . LYS A 1 81 ? 21.306 -3.493 -27.863 1.00 80.88 81 LYS A O 1
ATOM 673 N N . GLN A 1 82 ? 21.921 -2.568 -25.910 1.00 81.81 82 GLN A N 1
ATOM 674 C CA . GLN A 1 82 ? 23.351 -2.552 -26.220 1.00 81.81 82 GLN A CA 1
ATOM 675 C C . GLN A 1 82 ? 23.891 -3.963 -26.495 1.00 81.81 82 GLN A C 1
ATOM 677 O O . GLN A 1 82 ? 24.680 -4.156 -27.418 1.00 81.81 82 GLN A O 1
ATOM 682 N N . LYS A 1 83 ? 23.451 -4.964 -25.722 1.00 81.69 83 LYS A N 1
ATOM 683 C CA . LYS A 1 83 ? 23.823 -6.365 -25.942 1.00 81.69 83 LYS A CA 1
ATOM 684 C C . LYS A 1 83 ? 23.329 -6.875 -27.299 1.00 81.69 83 LYS A C 1
ATOM 686 O O . LYS A 1 83 ? 24.109 -7.484 -28.023 1.00 81.69 83 LYS A O 1
ATOM 691 N N . GLN A 1 84 ? 22.078 -6.589 -27.662 1.00 78.50 84 GLN A N 1
ATOM 692 C CA . GLN A 1 84 ? 21.522 -6.958 -28.969 1.00 78.50 84 GLN A CA 1
ATOM 693 C C . GLN A 1 84 ? 2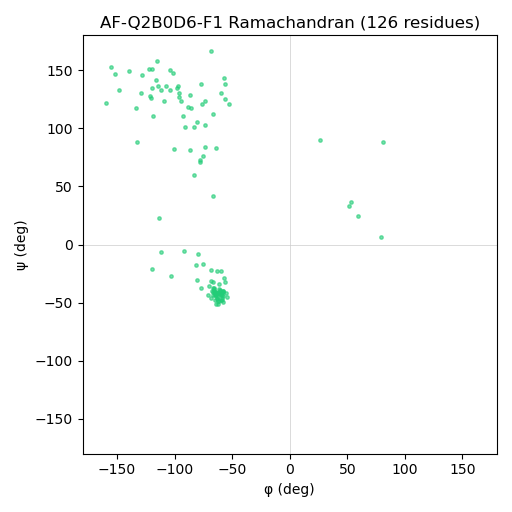2.266 -6.280 -30.128 1.00 78.50 84 GLN A C 1
ATOM 695 O O . GLN A 1 84 ? 22.558 -6.929 -31.128 1.00 78.50 84 GLN A O 1
ATOM 700 N N . GLU A 1 85 ? 22.613 -4.998 -29.996 1.00 78.31 85 GLU A N 1
ATOM 701 C CA . GLU A 1 85 ? 23.408 -4.264 -30.993 1.00 78.31 85 GLU A CA 1
ATOM 702 C C . GLU A 1 85 ? 24.823 -4.851 -31.138 1.00 78.31 85 GLU A C 1
ATOM 704 O O . GLU A 1 85 ? 25.315 -5.039 -32.253 1.00 78.31 85 GLU A O 1
ATOM 709 N N . TYR A 1 86 ? 25.470 -5.204 -30.025 1.00 75.12 86 TYR A N 1
ATOM 710 C CA . TYR A 1 86 ? 26.773 -5.869 -30.036 1.00 75.12 86 TYR A CA 1
ATOM 711 C C . TYR A 1 86 ? 26.709 -7.248 -30.716 1.00 75.12 86 TYR A C 1
ATOM 713 O O . TYR A 1 86 ? 27.512 -7.544 -31.599 1.00 75.12 86 TYR A O 1
ATOM 721 N N . GLU A 1 87 ? 25.713 -8.072 -30.381 1.00 74.44 87 GLU A N 1
ATOM 722 C CA . GLU A 1 87 ? 25.490 -9.370 -31.034 1.00 74.44 87 GLU A CA 1
ATOM 723 C C . GLU A 1 87 ? 25.190 -9.215 -32.537 1.00 74.44 87 GLU A C 1
ATOM 725 O O . GLU A 1 87 ? 25.705 -9.982 -33.352 1.00 74.44 87 GLU A O 1
ATOM 730 N N . ALA A 1 88 ? 24.437 -8.180 -32.928 1.00 66.75 88 ALA A N 1
ATOM 731 C CA . ALA A 1 88 ? 24.139 -7.879 -34.329 1.00 66.75 88 ALA A CA 1
ATOM 732 C C . ALA A 1 88 ? 25.372 -7.416 -35.129 1.00 66.75 88 ALA A C 1
ATOM 734 O O . ALA A 1 88 ? 25.467 -7.681 -36.326 1.00 66.75 88 ALA A O 1
ATOM 735 N N . THR A 1 89 ? 26.333 -6.741 -34.490 1.00 66.12 89 THR A N 1
ATOM 736 C CA . THR A 1 89 ? 27.573 -6.277 -35.147 1.00 66.12 89 THR A CA 1
ATOM 737 C C . THR A 1 89 ? 28.646 -7.365 -35.277 1.00 66.12 89 THR A C 1
ATOM 739 O O . THR A 1 89 ? 29.527 -7.242 -3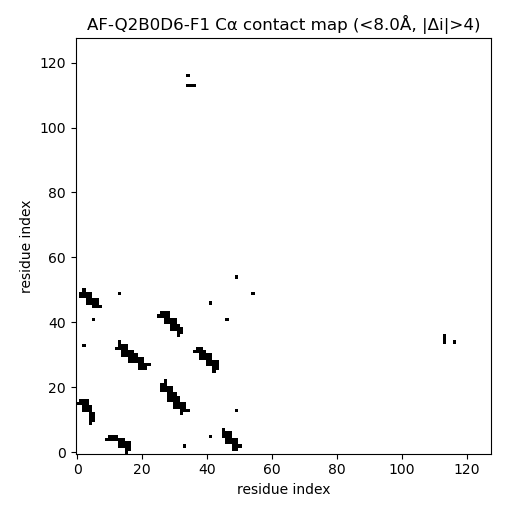6.130 1.00 66.12 89 THR A O 1
ATOM 742 N N . GLY A 1 90 ? 28.553 -8.457 -34.508 1.00 58.56 90 GLY A N 1
ATOM 743 C CA . GLY A 1 90 ? 29.444 -9.624 -34.600 1.00 58.56 90 GLY A CA 1
ATOM 744 C C . GLY A 1 90 ? 29.186 -10.549 -35.802 1.00 58.56 90 GLY A C 1
ATOM 745 O O . GLY A 1 90 ? 30.063 -11.329 -36.169 1.00 58.56 90 GLY A O 1
ATOM 746 N N . ALA A 1 91 ? 28.022 -10.445 -36.454 1.00 50.19 91 ALA A N 1
ATOM 747 C CA . ALA A 1 91 ? 27.656 -11.216 -37.643 1.00 50.19 91 ALA A CA 1
ATOM 748 C C . ALA A 1 91 ? 27.079 -10.281 -38.719 1.00 50.19 91 ALA A C 1
ATOM 750 O O . ALA A 1 91 ? 25.879 -10.025 -38.780 1.00 50.19 91 ALA A O 1
ATOM 751 N N . TYR A 1 92 ? 27.952 -9.727 -39.562 1.00 52.00 92 TYR A N 1
ATOM 752 C CA . TYR A 1 92 ? 27.569 -8.758 -40.588 1.00 52.00 92 TYR A CA 1
ATOM 753 C C . TYR A 1 92 ? 26.487 -9.277 -41.556 1.00 52.00 92 TYR A C 1
ATOM 755 O O . TYR A 1 92 ? 26.594 -10.363 -42.122 1.00 52.00 92 TYR A O 1
ATOM 763 N N . SER A 1 93 ? 25.544 -8.375 -41.855 1.00 49.97 93 SER A N 1
ATOM 764 C CA . SER A 1 93 ? 24.638 -8.349 -43.012 1.00 49.97 93 SER A CA 1
ATOM 765 C C . SER A 1 93 ? 23.388 -9.233 -42.954 1.00 49.97 93 SER A C 1
ATOM 767 O O . SER A 1 93 ? 23.358 -10.310 -43.540 1.00 49.97 93 SER A O 1
ATOM 769 N N . LYS A 1 94 ? 22.290 -8.688 -42.403 1.00 44.25 94 LYS A N 1
ATOM 770 C CA . LYS A 1 94 ? 21.002 -8.617 -43.125 1.00 44.25 94 LYS A CA 1
ATOM 771 C C . LYS A 1 94 ? 20.208 -7.368 -42.709 1.00 44.25 94 LYS A C 1
ATOM 773 O O . LYS A 1 94 ? 20.044 -7.139 -41.513 1.00 44.25 94 LYS A O 1
ATOM 778 N N . PRO A 1 95 ? 19.661 -6.586 -43.659 1.00 45.22 95 PRO A N 1
ATOM 779 C CA . PRO A 1 95 ? 18.769 -5.470 -43.369 1.00 45.22 95 PRO A CA 1
ATOM 780 C C . PRO A 1 95 ? 17.382 -6.029 -43.043 1.00 45.22 95 PRO A C 1
ATOM 782 O O . PRO A 1 95 ? 16.452 -5.948 -43.843 1.00 45.22 95 PRO A O 1
ATOM 785 N N . PHE A 1 96 ? 17.236 -6.671 -41.888 1.00 41.38 96 PHE A N 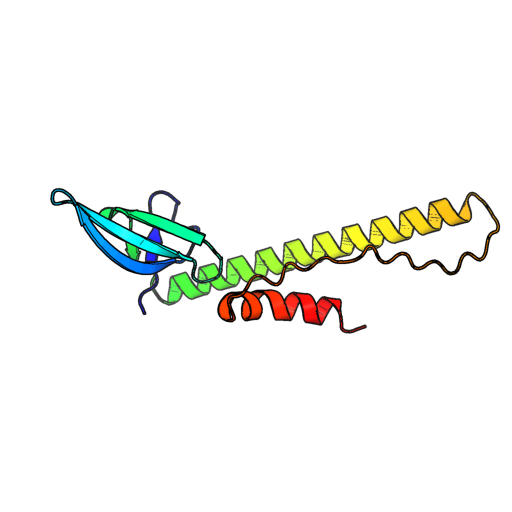1
ATOM 786 C CA . PHE A 1 96 ? 15.917 -7.027 -41.394 1.00 41.38 96 PHE A CA 1
ATOM 787 C C . PHE A 1 96 ? 15.415 -5.892 -40.521 1.00 41.38 96 PHE A C 1
ATOM 789 O O . PHE A 1 96 ? 15.790 -5.736 -39.365 1.00 41.38 96 PHE A O 1
ATOM 796 N N . ASN A 1 97 ? 14.542 -5.100 -41.135 1.00 45.03 97 ASN A N 1
ATOM 797 C CA . ASN A 1 97 ? 13.758 -4.016 -40.561 1.00 45.03 97 ASN A CA 1
ATOM 798 C C . ASN A 1 97 ? 12.716 -4.540 -39.545 1.00 45.03 97 ASN A C 1
ATOM 800 O O . ASN A 1 97 ? 11.555 -4.143 -39.563 1.00 45.03 97 ASN A O 1
ATOM 804 N N . TYR A 1 98 ? 13.100 -5.497 -38.699 1.00 44.84 98 TYR A N 1
ATOM 805 C CA . TYR A 1 98 ? 12.262 -6.060 -37.653 1.00 44.84 98 TYR A CA 1
ATOM 806 C C . TYR A 1 98 ? 12.655 -5.416 -36.329 1.00 44.84 98 TYR A C 1
ATOM 808 O O . TYR A 1 98 ? 13.395 -5.978 -35.528 1.00 44.84 98 TYR A O 1
ATOM 816 N N . PHE A 1 99 ? 12.108 -4.225 -36.087 1.00 47.09 99 PHE A N 1
ATOM 817 C CA . PHE A 1 99 ? 11.898 -3.740 -34.727 1.00 47.09 99 PHE A CA 1
ATOM 818 C C . PHE A 1 99 ? 10.885 -4.677 -34.051 1.00 47.09 99 PHE A C 1
ATOM 820 O O . PHE A 1 99 ? 9.686 -4.405 -34.021 1.00 47.09 99 PHE A O 1
ATOM 827 N N . GLN A 1 100 ? 11.342 -5.814 -33.526 1.00 47.69 100 GLN A N 1
ATOM 828 C CA . GLN A 1 100 ? 10.551 -6.571 -32.562 1.00 47.69 100 GLN A CA 1
ATOM 829 C C . GLN A 1 100 ? 10.595 -5.803 -31.244 1.00 47.69 100 GLN A C 1
ATOM 831 O O . GLN A 1 100 ? 11.411 -6.068 -30.367 1.00 47.69 100 GLN A O 1
ATOM 836 N N . ILE A 1 101 ? 9.717 -4.810 -31.110 1.00 53.47 101 ILE A N 1
ATOM 837 C CA . ILE A 1 101 ? 9.274 -4.393 -29.784 1.00 53.47 101 ILE A CA 1
ATOM 838 C C . ILE A 1 101 ? 8.474 -5.593 -29.266 1.00 53.47 101 ILE A C 1
ATOM 840 O O . ILE A 1 101 ? 7.433 -5.893 -29.857 1.00 53.47 101 ILE A O 1
ATOM 844 N N . PRO A 1 102 ? 8.933 -6.324 -28.233 1.00 49.62 102 PRO A N 1
ATOM 845 C CA . PRO A 1 102 ? 8.129 -7.397 -27.671 1.00 49.62 102 PRO A CA 1
ATOM 846 C C . PRO A 1 102 ? 6.783 -6.797 -27.258 1.00 49.62 102 PRO A C 1
ATOM 848 O O . PRO A 1 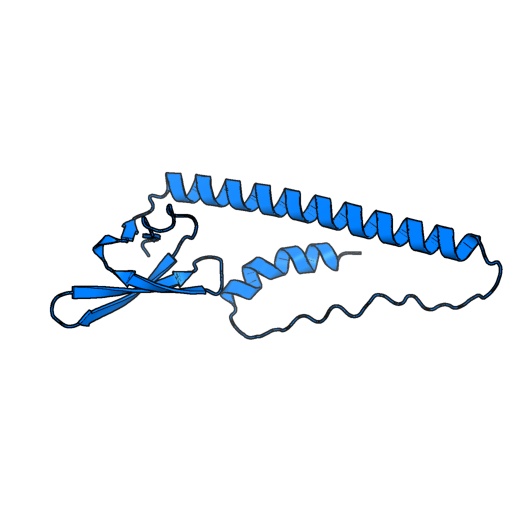102 ? 6.735 -5.770 -26.572 1.00 49.62 102 PRO A O 1
ATOM 851 N N . GLY A 1 103 ? 5.693 -7.381 -27.759 1.00 47.53 103 GLY A N 1
ATOM 852 C CA . GLY A 1 103 ? 4.345 -6.893 -27.496 1.00 47.53 103 GLY A CA 1
ATOM 853 C C . GLY A 1 103 ? 4.131 -6.752 -25.992 1.00 47.53 103 GLY A C 1
ATOM 854 O O . GLY A 1 103 ? 4.288 -7.713 -25.242 1.00 47.53 103 GLY A O 1
ATOM 855 N N . ARG A 1 104 ? 3.809 -5.540 -25.533 1.00 54.41 104 ARG A N 1
ATOM 856 C CA . ARG A 1 104 ? 3.478 -5.295 -24.127 1.00 54.41 104 ARG A CA 1
ATOM 857 C C . ARG A 1 104 ? 2.009 -5.644 -23.934 1.00 54.41 104 ARG A C 1
ATOM 859 O O . ARG A 1 104 ? 1.139 -4.873 -24.328 1.00 54.41 104 ARG A O 1
ATOM 866 N N . VAL A 1 105 ? 1.740 -6.819 -23.373 1.00 49.75 105 VAL A N 1
ATOM 867 C CA . VAL A 1 105 ? 0.377 -7.252 -23.047 1.00 49.75 105 VAL A CA 1
ATOM 868 C C . VAL A 1 105 ? -0.032 -6.593 -21.731 1.00 49.75 105 VAL A C 1
ATOM 870 O O . VAL A 1 105 ? 0.441 -6.972 -20.663 1.00 49.75 105 VAL A O 1
ATOM 873 N N . LEU A 1 106 ? -0.892 -5.578 -21.817 1.00 53.66 106 LEU A N 1
ATOM 874 C CA . LEU A 1 106 ? -1.564 -4.988 -20.663 1.00 53.66 106 LEU A CA 1
ATOM 875 C C . LEU A 1 106 ? -2.916 -5.685 -20.487 1.00 53.66 106 LEU A C 1
ATOM 877 O O . LEU A 1 106 ? -3.815 -5.490 -21.303 1.00 53.66 106 LEU A O 1
ATOM 881 N N . HIS A 1 107 ? -3.066 -6.472 -19.423 1.00 59.78 107 HIS A N 1
ATOM 882 C CA . HIS A 1 107 ? -4.374 -6.987 -19.021 1.00 59.78 107 HIS A CA 1
ATOM 883 C C . HIS A 1 107 ? -5.174 -5.835 -18.392 1.00 59.78 107 HIS A C 1
ATOM 885 O O . HIS A 1 107 ? -4.901 -5.403 -17.274 1.00 59.78 107 HIS A O 1
ATOM 891 N N . LEU A 1 108 ? -6.114 -5.280 -19.161 1.00 56.16 108 LEU A N 1
ATOM 892 C CA . LEU A 1 108 ? -7.016 -4.193 -18.764 1.00 56.16 108 LEU A CA 1
ATOM 893 C C . LEU A 1 108 ? -8.226 -4.749 -18.001 1.00 56.16 108 LEU A C 1
ATOM 895 O O . LEU A 1 108 ? -9.368 -4.571 -18.417 1.00 56.16 108 LEU A O 1
ATOM 899 N N . ASP A 1 109 ? -7.998 -5.415 -16.873 1.00 54.03 109 ASP A N 1
ATOM 900 C CA . ASP A 1 109 ? -9.098 -5.947 -16.065 1.00 54.03 109 ASP A CA 1
ATOM 901 C C . ASP A 1 109 ? -9.615 -4.883 -15.085 1.00 54.03 109 ASP A C 1
ATOM 903 O O . ASP A 1 109 ? -9.237 -4.840 -13.918 1.00 54.03 109 ASP A O 1
ATOM 907 N N . GLY A 1 110 ? -10.462 -4.000 -15.620 1.00 54.97 110 GLY A N 1
ATOM 908 C CA . GLY A 1 110 ? -11.533 -3.235 -14.969 1.00 54.97 110 GLY A CA 1
ATOM 909 C C . GLY A 1 110 ? -11.444 -2.919 -13.471 1.00 54.97 110 GLY A C 1
ATOM 910 O O . GLY A 1 110 ? -12.042 -3.621 -12.665 1.00 54.97 110 GLY A O 1
ATOM 911 N N . ASP A 1 111 ? -10.830 -1.783 -13.131 1.00 60.69 111 ASP A N 1
ATOM 912 C CA . ASP A 1 111 ? -11.296 -0.856 -12.085 1.00 60.69 111 ASP A CA 1
ATOM 913 C C . ASP A 1 111 ? -10.639 0.530 -12.345 1.00 60.69 111 ASP A C 1
ATOM 915 O O . ASP A 1 111 ? -9.407 0.630 -12.440 1.00 60.69 111 ASP A O 1
ATOM 919 N N . PRO A 1 112 ? -11.432 1.608 -12.535 1.00 60.25 112 PRO A N 1
ATOM 920 C CA . PRO A 1 112 ? -10.933 2.948 -12.866 1.00 60.25 112 PRO A CA 1
ATOM 921 C C . PRO A 1 112 ? -9.931 3.529 -11.861 1.00 60.25 112 PRO A C 1
ATOM 923 O O . PRO A 1 112 ? -9.085 4.344 -12.240 1.00 60.25 112 PRO A O 1
ATOM 926 N N . SER A 1 113 ? -10.024 3.135 -10.589 1.00 58.03 113 SER A N 1
ATOM 927 C CA . SER A 1 113 ? -9.154 3.645 -9.528 1.00 58.03 113 SER A CA 1
ATOM 928 C C . SER A 1 113 ? -7.719 3.128 -9.672 1.00 58.03 113 SER A C 1
ATOM 930 O O . SER A 1 113 ? -6.781 3.924 -9.655 1.00 58.03 113 SER A O 1
ATOM 932 N N . TYR A 1 114 ? -7.541 1.841 -9.977 1.00 57.12 114 TYR A N 1
ATOM 933 C CA . TYR A 1 114 ? -6.220 1.259 -10.254 1.00 57.12 114 TYR A CA 1
ATOM 934 C C . TYR A 1 114 ? -5.626 1.718 -11.572 1.00 57.12 114 TYR A C 1
ATOM 936 O O . TYR A 1 114 ? -4.418 1.948 -11.666 1.00 57.12 114 TYR A O 1
ATOM 944 N N . LEU A 1 115 ? -6.474 1.902 -12.586 1.00 55.66 115 LEU A N 1
ATOM 945 C CA . LEU A 1 115 ? -6.036 2.470 -13.852 1.00 55.66 115 LEU A CA 1
ATOM 946 C C . LEU A 1 115 ? -5.368 3.827 -13.622 1.00 55.66 115 LEU A C 1
ATOM 948 O O . LEU A 1 115 ? -4.310 4.076 -14.191 1.00 55.66 115 LEU A O 1
ATOM 952 N N . LYS A 1 116 ? -5.913 4.681 -12.748 1.00 60.12 116 LYS A N 1
ATOM 953 C CA . LYS A 1 116 ? -5.338 6.001 -12.454 1.00 60.12 116 LYS A CA 1
ATOM 954 C C . LYS A 1 116 ? -3.924 5.933 -11.861 1.00 60.12 116 LYS A C 1
ATOM 956 O O . LYS A 1 116 ? -3.119 6.803 -12.187 1.00 60.12 116 LYS A O 1
ATOM 961 N N . ASN A 1 117 ? -3.614 4.908 -11.065 1.00 59.25 117 ASN A N 1
ATOM 962 C CA . ASN A 1 117 ? -2.276 4.705 -10.498 1.00 59.25 117 ASN A CA 1
ATOM 963 C C . ASN A 1 117 ? -1.293 4.141 -11.542 1.00 59.25 117 ASN A C 1
ATOM 965 O O . ASN A 1 117 ? -0.147 4.577 -11.609 1.00 59.25 117 ASN A O 1
ATOM 969 N N . ALA A 1 118 ? -1.744 3.246 -12.429 1.00 54.16 118 ALA A N 1
ATOM 970 C CA . ALA A 1 118 ? -0.903 2.658 -13.479 1.00 54.16 118 ALA A CA 1
ATOM 971 C C . ALA A 1 118 ? -0.709 3.568 -14.717 1.00 54.16 118 ALA A C 1
ATOM 973 O O . ALA A 1 118 ? 0.335 3.528 -15.377 1.00 54.16 118 ALA A O 1
ATOM 974 N N . PHE A 1 119 ? -1.688 4.418 -15.047 1.00 58.12 119 PHE A N 1
ATOM 975 C CA . PHE A 1 119 ? -1.703 5.256 -16.256 1.00 58.12 119 PHE A CA 1
ATOM 976 C C . PHE A 1 119 ? -0.497 6.205 -16.401 1.00 58.12 119 PHE A C 1
ATOM 978 O O . PHE A 1 119 ? 0.039 6.293 -17.511 1.00 58.12 119 PHE A O 1
ATOM 985 N N . PRO A 1 120 ? -0.035 6.921 -15.354 1.00 59.84 120 PRO A N 1
ATOM 986 C CA . PRO A 1 120 ? 1.124 7.810 -15.446 1.00 59.84 120 PRO A CA 1
ATOM 987 C C . PRO A 1 120 ? 2.392 7.084 -15.912 1.00 59.84 120 PRO A C 1
ATOM 989 O O . PRO A 1 120 ? 3.129 7.600 -16.759 1.00 59.84 120 PRO A O 1
ATOM 992 N N . TYR A 1 121 ? 2.610 5.862 -15.419 1.00 56.09 121 TYR A N 1
ATOM 993 C CA . TYR A 1 121 ? 3.738 5.013 -15.802 1.00 56.09 121 TYR A CA 1
ATOM 994 C C . TYR A 1 121 ? 3.634 4.552 -17.258 1.00 56.09 121 TYR A C 1
ATOM 996 O O . TYR A 1 121 ? 4.622 4.591 -18.000 1.00 56.09 121 TYR A O 1
ATOM 1004 N N . MET A 1 122 ? 2.426 4.211 -17.715 1.00 52.06 122 MET A N 1
ATOM 1005 C CA . MET A 1 122 ? 2.193 3.879 -19.122 1.00 52.06 122 MET A CA 1
ATOM 1006 C C . MET A 1 122 ? 2.437 5.079 -20.039 1.00 52.06 122 MET A C 1
ATOM 1008 O O . MET A 1 122 ? 3.112 4.949 -21.057 1.00 52.06 122 MET A O 1
ATOM 1012 N N . ARG A 1 123 ? 1.966 6.272 -19.662 1.00 56.34 123 ARG A N 1
ATOM 1013 C CA . ARG A 1 123 ? 2.114 7.491 -20.471 1.00 56.34 123 ARG A CA 1
ATOM 1014 C C . ARG A 1 123 ? 3.578 7.916 -20.614 1.00 56.34 123 ARG A C 1
ATOM 1016 O O . ARG A 1 123 ? 4.013 8.221 -21.722 1.00 56.34 123 ARG A O 1
ATOM 1023 N N . ARG A 1 124 ? 4.373 7.831 -19.536 1.00 55.53 124 ARG A N 1
ATOM 1024 C CA . ARG A 1 124 ? 5.841 8.041 -19.582 1.00 55.53 124 ARG A CA 1
ATOM 1025 C C . ARG A 1 124 ? 6.563 7.008 -20.456 1.00 55.53 124 ARG A C 1
ATOM 1027 O O . ARG A 1 124 ? 7.649 7.290 -20.955 1.00 55.53 124 ARG A O 1
ATOM 1034 N N . SER A 1 125 ? 5.948 5.846 -20.669 1.00 48.34 125 SER A N 1
ATOM 1035 C CA . SER A 1 125 ? 6.458 4.761 -21.514 1.00 48.34 125 SER A CA 1
ATOM 1036 C C . SER A 1 125 ? 5.976 4.816 -22.975 1.00 48.34 125 SER A C 1
ATOM 1038 O O . SER A 1 125 ? 6.411 3.983 -23.774 1.00 48.34 125 SER A O 1
ATOM 1040 N N . VAL A 1 126 ? 5.066 5.742 -23.312 1.00 48.22 126 VAL A N 1
ATOM 1041 C CA . VAL A 1 126 ? 4.444 5.908 -24.645 1.00 48.22 126 VAL A CA 1
ATOM 1042 C C . VAL A 1 126 ? 4.732 7.290 -25.256 1.00 48.22 126 VAL A C 1
ATOM 1044 O O . VAL A 1 126 ? 4.700 7.423 -26.471 1.00 48.22 126 VAL A O 1
ATOM 1047 N N . SER A 1 127 ? 5.095 8.309 -24.467 1.00 40.81 127 SER A N 1
ATOM 1048 C CA . SER A 1 127 ? 5.635 9.572 -25.001 1.00 40.81 127 SER A CA 1
ATOM 1049 C C . SER A 1 127 ? 7.089 9.414 -25.469 1.00 40.81 127 SER A C 1
ATOM 1051 O O . SER A 1 127 ? 8.016 9.853 -24.787 1.00 40.81 127 SER A O 1
ATOM 1053 N N . ARG A 1 128 ? 7.278 8.784 -26.629 1.00 38.09 128 ARG A N 1
ATOM 1054 C CA . ARG A 1 128 ? 8.369 9.038 -27.580 1.00 38.09 128 ARG A CA 1
ATOM 1055 C C . ARG A 1 128 ? 7.879 8.749 -28.988 1.00 38.09 128 ARG A C 1
ATOM 1057 O O . ARG A 1 128 ? 7.284 7.667 -29.168 1.00 38.09 128 ARG A O 1
#